Protein AF-A0A2D4M273-F1 (afdb_monomer)

Secondary structure (DSSP, 8-state):
-EEEE-TTS-EEEE-PPPPP----PPPPP--------TTTTS--EEEE----PPEEEEEETTTTEEEEEE-----SS-SEEEE-SSEEEEEEEE-SS-EEEEEEEPTT--PPP---BTPPEEEE--SS-EEEEETTEEEEE-TT-EEEE-SB-

Solvent-accessible surface area (backbone atoms only — not comparable to full-atom values): 10172 Å² total; per-residue (Å²): 108,45,76,45,71,47,99,85,71,47,84,42,84,52,65,82,66,78,80,77,89,71,78,89,76,78,91,77,83,87,75,85,74,81,82,71,75,85,72,79,78,62,83,65,59,68,48,78,51,94,77,80,66,68,55,42,83,42,78,38,81,89,80,72,41,77,42,79,40,82,42,89,68,87,59,95,60,59,40,32,38,40,44,55,92,47,38,36,42,34,30,54,45,82,53,100,89,51,71,45,65,50,79,44,71,37,90,98,47,76,83,76,93,78,72,51,46,86,41,70,48,76,49,70,38,85,74,62,76,44,82,46,76,56,95,93,40,78,44,84,45,40,59,79,40,72,53,71,44,64,57,36,127

Structure (mmCIF, N/CA/C/O backbone):
data_AF-A0A2D4M273-F1
#
_entry.id   AF-A0A2D4M273-F1
#
loop_
_atom_site.group_PDB
_atom_site.i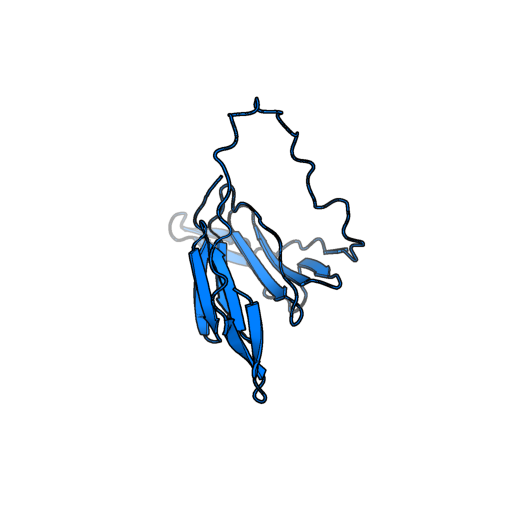d
_atom_site.type_symbol
_atom_site.label_atom_id
_atom_site.label_alt_id
_atom_site.label_comp_id
_atom_site.label_asym_id
_atom_site.label_entity_id
_atom_site.label_seq_id
_atom_site.pdbx_PDB_ins_code
_atom_site.Cartn_x
_atom_site.Cartn_y
_atom_site.Cartn_z
_atom_site.occupancy
_atom_site.B_iso_or_equiv
_atom_site.auth_seq_id
_atom_site.auth_comp_id
_atom_site.auth_asym_id
_atom_site.auth_atom_id
_atom_site.pdbx_PDB_model_num
ATOM 1 N N . VAL A 1 1 ? -26.714 6.001 10.642 1.00 56.62 1 VAL A N 1
ATOM 2 C CA . VAL A 1 1 ? -26.058 5.034 11.548 1.00 56.62 1 VAL A CA 1
ATOM 3 C C . VAL A 1 1 ? -24.972 5.794 12.282 1.00 56.62 1 VAL A C 1
ATOM 5 O O . VAL A 1 1 ? -24.242 6.510 11.606 1.00 56.62 1 VAL A O 1
ATOM 8 N N . TYR A 1 2 ? -24.906 5.714 13.612 1.00 63.12 2 TYR A N 1
ATOM 9 C CA . TYR A 1 2 ? -23.810 6.306 14.386 1.00 63.12 2 TYR A CA 1
ATOM 10 C C . TYR A 1 2 ? -22.818 5.212 14.788 1.00 63.12 2 TYR A C 1
ATOM 12 O O . TYR A 1 2 ? -23.207 4.069 15.028 1.00 63.12 2 TYR A O 1
ATOM 20 N N . TYR A 1 3 ? -21.533 5.551 14.829 1.00 73.00 3 TYR A N 1
ATOM 21 C CA . TYR A 1 3 ? -20.467 4.662 15.288 1.00 73.00 3 TYR A CA 1
ATOM 22 C C . TYR A 1 3 ? -19.860 5.216 16.578 1.00 73.00 3 TYR A C 1
ATOM 24 O O . TYR A 1 3 ? -19.700 6.429 16.724 1.00 73.00 3 TYR A O 1
ATOM 32 N N . LYS A 1 4 ? -19.525 4.332 17.522 1.00 77.62 4 LYS A N 1
ATOM 33 C CA . LYS A 1 4 ? -18.818 4.679 18.763 1.00 77.62 4 LYS A CA 1
ATOM 34 C C . LYS A 1 4 ? -17.753 3.641 19.100 1.00 77.62 4 LYS A C 1
ATOM 36 O O . LYS A 1 4 ? -17.838 2.499 18.660 1.00 77.62 4 LYS A O 1
ATOM 41 N N . MET A 1 5 ? -16.771 4.038 19.903 1.00 70.50 5 MET A N 1
ATOM 42 C CA . MET A 1 5 ? -15.776 3.122 20.465 1.00 70.50 5 MET A CA 1
ATOM 43 C C . MET A 1 5 ? -16.349 2.413 21.691 1.00 70.50 5 MET A C 1
ATOM 45 O O . MET A 1 5 ? -16.999 3.046 22.527 1.00 70.50 5 MET A O 1
ATOM 49 N N . ASN A 1 6 ? -16.088 1.115 21.823 1.00 75.69 6 ASN A N 1
ATOM 50 C CA . ASN A 1 6 ? -16.242 0.433 23.105 1.00 75.69 6 ASN A CA 1
ATOM 51 C C . ASN A 1 6 ? -15.004 0.651 23.992 1.00 75.69 6 ASN A C 1
ATOM 53 O O . ASN A 1 6 ? -13.978 1.177 23.560 1.00 75.69 6 ASN A O 1
ATOM 57 N N . ASN A 1 7 ? -15.087 0.209 25.246 1.00 73.62 7 ASN A N 1
ATOM 58 C CA . ASN A 1 7 ? -14.008 0.379 26.222 1.00 73.62 7 ASN A CA 1
ATOM 59 C C . ASN A 1 7 ? -12.705 -0.355 25.848 1.00 73.62 7 ASN A C 1
ATOM 61 O O . ASN A 1 7 ? -11.669 -0.063 26.437 1.00 73.62 7 ASN A O 1
ATOM 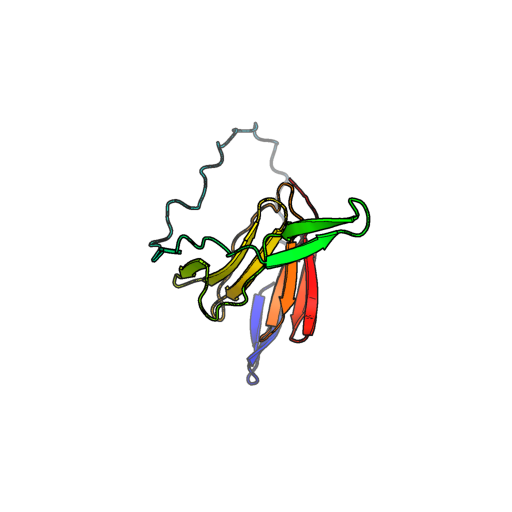65 N N . SER A 1 8 ? -12.740 -1.288 24.891 1.00 75.31 8 SER A N 1
ATOM 66 C CA . SER A 1 8 ? -11.551 -1.968 24.359 1.00 75.31 8 SER A CA 1
ATOM 67 C C . SER A 1 8 ?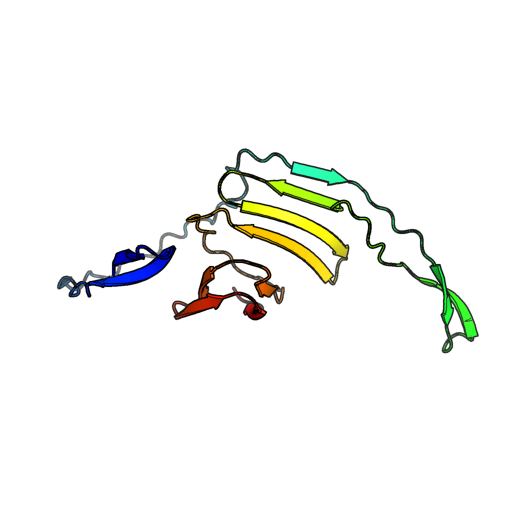 -10.965 -1.291 23.115 1.00 75.31 8 SER A C 1
ATOM 69 O O . SER A 1 8 ? -9.983 -1.784 22.574 1.00 75.31 8 SER A O 1
ATOM 71 N N . GLY A 1 9 ? -11.547 -0.180 22.654 1.00 69.75 9 GLY A N 1
ATOM 72 C CA . GLY A 1 9 ? -11.084 0.550 21.474 1.00 69.75 9 GLY A CA 1
ATOM 73 C C . GLY A 1 9 ? -11.527 -0.042 20.133 1.00 69.75 9 GLY A C 1
ATOM 74 O O . GLY A 1 9 ? -10.966 0.319 19.107 1.00 69.75 9 GLY A O 1
ATOM 75 N N . GLY A 1 10 ? -12.521 -0.930 20.134 1.00 63.56 10 GLY A N 1
ATOM 76 C CA . GLY A 1 10 ? -13.154 -1.445 18.922 1.00 63.56 10 GLY A CA 1
ATOM 77 C C . GLY A 1 10 ? -14.323 -0.564 18.481 1.00 63.56 10 GLY A C 1
ATOM 78 O O . GLY A 1 10 ? -15.087 -0.059 19.313 1.00 63.56 10 GLY A O 1
ATOM 79 N N . LEU A 1 11 ? -14.479 -0.401 17.167 1.00 73.25 11 LEU A N 1
ATOM 80 C CA . LEU A 1 11 ? -15.593 0.321 16.550 1.00 73.25 11 LEU A CA 1
ATOM 81 C C . LEU A 1 11 ? -16.888 -0.502 16.619 1.00 73.25 11 LEU A C 1
ATOM 83 O O . LEU A 1 11 ? -16.942 -1.641 16.163 1.00 73.25 11 LEU A O 1
ATOM 87 N N . VAL A 1 12 ? -17.956 0.089 17.157 1.00 78.75 12 VAL A N 1
ATOM 88 C CA . VAL A 1 12 ? -19.282 -0.536 17.259 1.00 78.75 12 VAL A CA 1
ATOM 89 C C . VAL A 1 12 ? -20.363 0.372 16.685 1.00 78.75 12 VAL A C 1
ATOM 91 O O . VAL A 1 12 ? -20.314 1.597 16.820 1.00 78.75 12 VAL A O 1
ATOM 94 N N . ILE A 1 13 ? -21.366 -0.245 16.062 1.00 71.25 13 ILE A N 1
ATOM 95 C CA . ILE A 1 13 ? -22.548 0.441 15.540 1.00 71.25 13 ILE A CA 1
ATOM 96 C C . ILE A 1 13 ? -23.507 0.728 16.699 1.00 71.25 13 ILE A C 1
ATOM 98 O O . ILE A 1 13 ? -23.951 -0.197 17.376 1.00 71.25 13 ILE A O 1
ATOM 102 N N . ASP A 1 14 ? -23.848 2.000 16.905 1.00 55.84 14 ASP A N 1
ATOM 103 C CA . ASP A 1 14 ? -24.813 2.443 17.910 1.00 55.84 14 ASP A CA 1
ATOM 104 C C . ASP A 1 14 ? -26.021 3.083 17.219 1.00 55.84 14 ASP A C 1
ATOM 106 O O . ASP A 1 14 ? -25.978 4.213 16.734 1.00 55.84 14 ASP A O 1
ATOM 110 N N . GLY A 1 15 ? -27.110 2.322 17.148 1.00 56.06 15 GLY A N 1
ATOM 111 C CA . GLY A 1 15 ? -28.399 2.793 16.651 1.00 56.06 15 GLY A CA 1
ATOM 112 C C . GLY A 1 15 ? -28.599 2.723 15.130 1.00 56.06 15 GLY A C 1
ATOM 113 O O . GLY A 1 15 ? -27.755 3.101 14.310 1.00 56.06 15 GLY A O 1
ATOM 114 N N . ILE A 1 16 ? -29.798 2.278 14.753 1.00 51.41 16 ILE A N 1
ATOM 115 C CA . ILE A 1 16 ? -30.344 2.369 13.397 1.00 51.41 16 ILE A CA 1
ATOM 116 C C . ILE A 1 16 ? -31.150 3.669 13.338 1.00 51.41 16 ILE A C 1
ATOM 118 O O . ILE A 1 16 ? -32.088 3.852 14.109 1.00 51.41 16 ILE A O 1
ATOM 122 N N . ILE A 1 17 ? -30.778 4.586 12.443 1.00 56.06 17 ILE A N 1
ATOM 123 C CA . ILE A 1 17 ? -31.564 5.803 12.200 1.00 56.06 17 ILE A CA 1
ATOM 124 C C . ILE A 1 17 ? -32.660 5.427 11.204 1.00 56.06 17 ILE A C 1
ATOM 126 O O . ILE A 1 17 ? -32.344 5.034 10.080 1.00 56.06 17 ILE A O 1
ATOM 130 N N . SER A 1 18 ? -33.927 5.536 11.606 1.00 49.97 18 SER A N 1
ATOM 131 C CA . SER A 1 18 ? -35.056 5.419 10.680 1.00 49.97 18 SER A CA 1
ATOM 132 C C . SER A 1 18 ? -34.937 6.495 9.597 1.00 49.97 18 SER A C 1
ATOM 134 O O . SER A 1 18 ? -34.694 7.655 9.937 1.00 49.97 18 SER A O 1
ATOM 136 N N . PRO A 1 19 ? -35.083 6.159 8.306 1.00 51.59 19 PRO A N 1
ATOM 137 C CA . PRO A 1 19 ? -34.996 7.159 7.252 1.00 51.59 19 PRO A CA 1
ATOM 138 C C . PRO A 1 19 ? -36.100 8.208 7.441 1.00 51.59 19 PRO A C 1
ATOM 140 O O . PRO A 1 19 ? -37.273 7.862 7.580 1.00 51.59 19 PRO A O 1
ATOM 143 N N . GLU A 1 20 ? -35.734 9.491 7.438 1.00 56.91 20 GLU A N 1
ATOM 144 C CA . GLU A 1 20 ? -36.718 10.573 7.362 1.00 56.91 20 GLU A CA 1
ATOM 145 C C . GLU A 1 20 ? -37.509 10.444 6.053 1.00 56.91 20 GLU A C 1
ATOM 147 O O . GLU A 1 20 ? -36.921 10.339 4.970 1.00 56.91 20 GLU A O 1
ATOM 152 N N . GLN A 1 21 ? -38.843 10.471 6.139 1.00 46.59 21 GLN A N 1
ATOM 153 C CA . GLN A 1 21 ? -39.714 10.558 4.968 1.00 46.59 21 GLN A CA 1
ATOM 154 C C . GLN A 1 21 ? -39.418 11.862 4.219 1.00 46.59 21 GLN A C 1
ATOM 156 O O . GLN A 1 21 ? -39.852 12.943 4.611 1.00 46.59 21 GLN A O 1
ATOM 161 N N . ARG A 1 22 ? -38.661 11.766 3.123 1.00 47.47 22 ARG A N 1
ATOM 162 C CA . ARG A 1 22 ? -38.453 12.879 2.196 1.00 47.47 22 ARG A CA 1
ATOM 163 C C . ARG A 1 22 ? -39.533 12.858 1.125 1.00 47.47 22 ARG A C 1
ATOM 165 O O . ARG A 1 22 ? -39.678 11.872 0.407 1.00 47.47 22 ARG A O 1
ATOM 172 N N . GLU A 1 23 ? -40.243 13.974 0.985 1.00 48.62 23 GLU A N 1
ATOM 173 C CA . GLU A 1 23 ? -41.115 14.210 -0.164 1.00 48.62 23 GLU A CA 1
ATOM 174 C C . GLU A 1 23 ? -40.324 14.163 -1.489 1.00 48.62 23 GLU A C 1
ATOM 176 O O . GLU A 1 23 ? -39.158 14.584 -1.533 1.00 48.62 23 GLU A O 1
ATOM 181 N N . PRO A 1 24 ? -40.935 13.685 -2.591 1.00 41.31 24 PRO A N 1
ATOM 182 C CA . PRO A 1 24 ? -40.266 13.561 -3.881 1.00 41.31 24 PRO A CA 1
ATOM 183 C C . PRO A 1 24 ? -39.905 14.942 -4.445 1.00 41.31 24 PRO A C 1
ATOM 185 O O . PRO A 1 24 ? -40.758 15.714 -4.886 1.00 41.31 24 PRO A O 1
ATOM 188 N N . ARG A 1 25 ? -38.608 15.269 -4.456 1.00 48.09 25 ARG A N 1
ATOM 189 C CA . ARG A 1 25 ? -38.103 16.519 -5.039 1.00 48.09 25 ARG A CA 1
ATOM 190 C C . ARG A 1 25 ? -37.967 16.386 -6.557 1.00 48.09 25 ARG A C 1
ATOM 192 O O . ARG A 1 25 ? -37.270 15.507 -7.055 1.00 48.09 25 ARG A O 1
ATOM 199 N N . LYS A 1 26 ? -38.626 17.300 -7.279 1.00 45.44 26 LYS A N 1
ATOM 200 C CA . LYS A 1 26 ? -38.576 17.450 -8.745 1.00 45.44 26 LYS A CA 1
ATOM 201 C C . LYS A 1 26 ? -37.130 17.605 -9.260 1.00 45.44 26 LYS A C 1
ATOM 203 O O . LYS A 1 26 ? -36.312 18.223 -8.573 1.00 45.44 26 LYS A O 1
ATOM 208 N N . PRO A 1 27 ? -36.819 17.111 -10.474 1.00 39.25 27 PRO A N 1
ATOM 209 C CA . PRO A 1 27 ? -35.463 17.119 -11.016 1.00 39.25 27 PRO A CA 1
ATOM 210 C C . PRO A 1 27 ? -34.983 18.552 -11.279 1.00 39.25 27 PRO A C 1
ATOM 212 O O . PRO A 1 27 ? -35.630 19.308 -12.003 1.00 39.25 27 PRO A O 1
ATOM 215 N N . LYS A 1 28 ? -33.837 18.932 -10.700 1.00 47.75 28 LYS A N 1
ATOM 216 C CA . LYS A 1 28 ? -33.130 20.174 -11.042 1.00 47.75 28 LYS A CA 1
ATOM 217 C C . LYS A 1 28 ? -31.988 19.885 -12.017 1.00 47.75 28 LYS A C 1
ATOM 219 O O . LYS A 1 28 ? -31.288 18.885 -11.900 1.00 47.75 28 LYS A O 1
ATOM 224 N N . VAL A 1 29 ? -31.861 20.786 -12.987 1.00 42.19 29 VAL A N 1
ATOM 225 C CA . VAL A 1 29 ? -30.921 20.787 -14.116 1.00 42.19 29 VAL A CA 1
ATOM 226 C C . VAL A 1 29 ? -29.466 20.652 -13.648 1.00 42.19 29 VAL A C 1
ATOM 228 O O . VAL A 1 29 ? -29.060 21.287 -12.675 1.00 42.19 29 VAL A O 1
ATOM 231 N N . LYS A 1 30 ? -28.686 19.833 -14.370 1.00 44.09 30 LYS A N 1
ATOM 232 C CA . LYS A 1 30 ? -27.250 19.604 -14.151 1.00 44.09 30 LYS A CA 1
ATOM 233 C C . LYS A 1 30 ? -26.467 20.913 -14.292 1.00 44.09 30 LYS A C 1
ATOM 235 O O . LYS A 1 30 ? -26.312 21.419 -15.400 1.00 44.09 30 LYS A O 1
ATOM 240 N N . VAL A 1 31 ? -25.922 21.412 -13.187 1.00 37.41 31 VAL A N 1
ATOM 241 C CA . VAL A 1 31 ? -24.808 22.365 -13.217 1.00 37.41 31 VAL A CA 1
ATOM 242 C C . VAL A 1 31 ? -23.529 21.539 -13.216 1.00 37.41 31 VAL A C 1
ATOM 244 O O . VAL A 1 31 ? -23.266 20.786 -12.282 1.00 37.41 31 VAL A O 1
ATOM 247 N N . VAL A 1 32 ? -22.768 21.633 -14.305 1.00 42.97 32 VAL A N 1
ATOM 248 C CA . VAL A 1 32 ? -21.424 21.063 -14.405 1.00 42.97 32 VAL A CA 1
ATOM 249 C C . VAL A 1 32 ? -20.516 21.889 -13.501 1.00 42.97 32 VAL A C 1
ATOM 251 O O . VAL A 1 32 ? -20.052 22.963 -13.882 1.00 42.97 32 VAL A O 1
ATOM 254 N N . THR A 1 33 ? -20.283 21.403 -12.288 1.00 36.28 33 THR A N 1
ATOM 255 C CA . THR A 1 33 ? -19.223 21.927 -11.430 1.00 36.28 33 THR A CA 1
ATOM 256 C C . THR A 1 33 ? -17.909 21.352 -11.941 1.00 36.28 33 THR A C 1
ATOM 258 O O . THR A 1 33 ? -17.693 20.143 -11.897 1.00 36.28 33 THR A O 1
ATOM 261 N N . LYS A 1 34 ? -17.048 22.216 -12.485 1.00 37.56 34 LYS A N 1
ATOM 262 C CA . LYS A 1 34 ? -15.666 21.866 -12.824 1.00 37.56 34 LYS A CA 1
ATOM 263 C C . LYS A 1 34 ? -14.992 21.334 -11.555 1.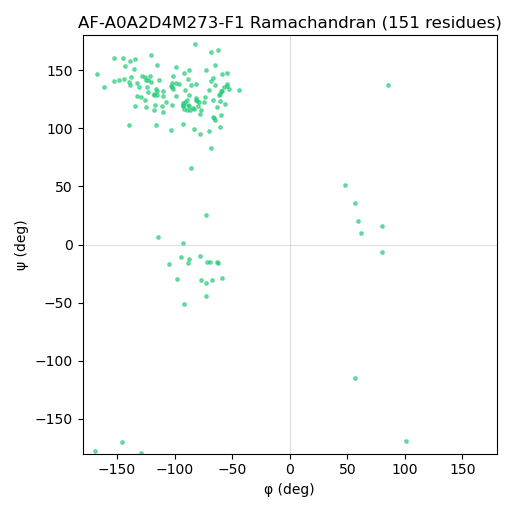00 37.56 34 LYS A C 1
ATOM 265 O O . LYS A 1 34 ? -14.946 22.044 -10.554 1.00 37.56 34 LYS A O 1
ATOM 270 N N . SER A 1 35 ? -14.511 20.095 -11.593 1.00 38.09 35 SER A N 1
ATOM 271 C CA . SER A 1 35 ? -13.720 19.495 -10.522 1.00 38.09 35 SER A CA 1
ATOM 272 C C . SER A 1 35 ? -12.405 20.259 -10.391 1.00 38.09 35 SER A C 1
ATOM 274 O O . SER A 1 35 ? -11.541 20.173 -11.265 1.00 38.09 35 SER A O 1
ATOM 276 N N . VAL A 1 36 ? -12.283 21.040 -9.322 1.00 38.75 36 VAL A N 1
ATOM 277 C CA . VAL A 1 36 ? -11.013 21.615 -8.875 1.00 38.75 36 VAL A CA 1
ATOM 278 C C . VAL A 1 36 ? -10.162 20.459 -8.331 1.00 38.75 36 VAL A C 1
ATOM 280 O O . VAL A 1 36 ? -10.700 19.639 -7.584 1.00 38.75 36 VAL A O 1
ATOM 283 N N . PRO A 1 37 ? -8.874 20.330 -8.692 1.00 40.25 37 PRO A N 1
ATOM 284 C CA . PRO A 1 37 ? -8.006 19.326 -8.093 1.00 40.25 37 PRO A CA 1
ATOM 285 C C . PRO A 1 37 ? -7.796 19.678 -6.616 1.00 40.25 37 PRO A C 1
ATOM 287 O O . PRO A 1 37 ? -7.117 20.644 -6.283 1.00 40.25 37 PRO A O 1
ATOM 290 N N . GLU A 1 38 ? -8.368 18.887 -5.714 1.00 43.56 38 GLU A N 1
ATOM 291 C CA . GLU A 1 38 ? -8.329 19.091 -4.256 1.00 43.56 38 GLU A CA 1
ATOM 292 C C . GLU A 1 38 ? -6.949 18.796 -3.621 1.00 43.56 38 GLU A C 1
ATOM 294 O O . GLU A 1 38 ? -6.836 18.468 -2.444 1.00 43.56 38 GLU A O 1
ATOM 299 N N . ILE A 1 39 ? -5.872 18.911 -4.404 1.00 48.25 39 ILE A N 1
ATOM 300 C CA . ILE A 1 39 ? -4.484 18.799 -3.931 1.00 48.25 39 ILE A CA 1
ATOM 301 C C . ILE A 1 39 ? -3.953 20.174 -3.478 1.00 48.25 39 ILE A C 1
ATOM 303 O O . ILE A 1 39 ? -2.975 20.241 -2.740 1.00 48.25 39 ILE A O 1
ATOM 307 N N . GLU A 1 40 ? -4.613 21.279 -3.842 1.00 39.03 40 GLU A N 1
ATOM 308 C CA . GLU A 1 40 ? -4.098 22.639 -3.600 1.00 39.03 40 GLU A CA 1
ATOM 309 C C . GLU A 1 40 ? -4.254 23.163 -2.158 1.00 39.03 40 GLU A C 1
ATOM 311 O O . GLU A 1 40 ? -3.643 24.173 -1.827 1.00 39.03 40 GLU A O 1
ATOM 316 N N . ASN A 1 41 ? -5.000 22.489 -1.270 1.00 40.53 41 ASN A N 1
ATOM 317 C CA . ASN A 1 41 ? -5.304 23.025 0.073 1.00 40.53 41 ASN A CA 1
ATOM 318 C C . ASN A 1 41 ? -4.700 22.256 1.254 1.00 40.53 41 ASN A C 1
ATOM 320 O O . ASN A 1 41 ? -4.988 22.576 2.407 1.00 40.53 41 ASN A O 1
ATOM 324 N N . LEU A 1 42 ? -3.849 21.261 1.013 1.00 48.19 42 LEU A N 1
ATOM 325 C CA . LEU A 1 42 ? -3.079 20.674 2.104 1.00 48.19 42 LEU A CA 1
ATOM 326 C C . LEU A 1 42 ? -1.873 21.592 2.368 1.00 48.19 42 LEU A C 1
ATOM 328 O O . LEU A 1 42 ? -1.119 21.915 1.457 1.00 48.19 42 LEU A O 1
ATOM 332 N N . HIS A 1 43 ? -1.678 22.047 3.605 1.00 46.34 43 HIS A N 1
ATOM 333 C CA . HIS A 1 43 ? -0.427 22.690 4.022 1.00 46.34 43 HIS A CA 1
ATOM 334 C C . HIS A 1 43 ? 0.660 21.597 4.030 1.00 46.34 43 HIS A C 1
ATOM 336 O O . HIS A 1 43 ? 0.871 20.911 5.030 1.00 46.34 43 HIS A O 1
ATOM 342 N N . VAL A 1 44 ? 1.243 21.315 2.859 1.00 56.03 44 VAL A N 1
ATOM 343 C CA . VAL A 1 44 ? 2.033 20.101 2.625 1.00 56.03 44 VAL A CA 1
ATOM 344 C C . VAL A 1 44 ? 3.511 20.323 2.912 1.00 56.03 44 VAL A C 1
ATOM 346 O O . VAL A 1 44 ? 4.197 21.011 2.162 1.00 56.03 44 VAL A O 1
ATOM 349 N N . ASN A 1 45 ? 4.048 19.613 3.904 1.00 64.38 45 ASN A N 1
ATOM 350 C CA . ASN A 1 45 ? 5.481 19.334 3.938 1.00 64.38 45 ASN A CA 1
ATOM 351 C C . ASN A 1 45 ? 5.761 18.192 2.949 1.00 64.38 45 ASN A C 1
ATOM 353 O O . ASN A 1 45 ? 5.558 17.018 3.268 1.00 64.38 45 ASN A O 1
ATOM 357 N N . SER A 1 46 ? 6.153 18.546 1.725 1.00 66.06 46 SER A N 1
ATOM 358 C CA . SER A 1 46 ? 6.553 17.598 0.681 1.00 66.06 46 SER A CA 1
ATOM 359 C C . SER A 1 46 ? 8.072 17.576 0.559 1.00 66.06 46 SER A C 1
ATOM 361 O O . SER A 1 46 ? 8.724 18.619 0.563 1.00 66.06 46 SER A O 1
ATOM 363 N N . THR A 1 47 ? 8.656 16.388 0.441 1.00 71.88 47 THR A N 1
ATOM 364 C CA . THR A 1 47 ? 10.076 16.224 0.120 1.00 71.88 47 THR A CA 1
ATOM 365 C C . THR A 1 47 ? 10.207 15.257 -1.043 1.00 71.88 47 THR A C 1
ATOM 367 O O . THR A 1 47 ? 9.680 14.145 -1.001 1.00 71.88 47 THR A O 1
ATOM 370 N N . PHE A 1 48 ? 10.917 15.696 -2.079 1.00 69.44 48 PHE A N 1
ATOM 371 C CA . PHE A 1 48 ? 11.258 14.894 -3.244 1.00 69.44 48 PHE A CA 1
ATOM 372 C C . PHE A 1 48 ? 12.773 14.718 -3.279 1.00 69.44 48 PHE A C 1
ATOM 374 O O . PHE A 1 48 ? 13.513 15.697 -3.178 1.00 69.44 48 PHE A O 1
ATOM 381 N N . LYS A 1 49 ? 13.235 13.476 -3.396 1.00 64.56 49 LYS A N 1
ATOM 382 C CA . LYS A 1 49 ? 14.635 13.169 -3.676 1.00 64.56 49 LYS A CA 1
ATOM 383 C C 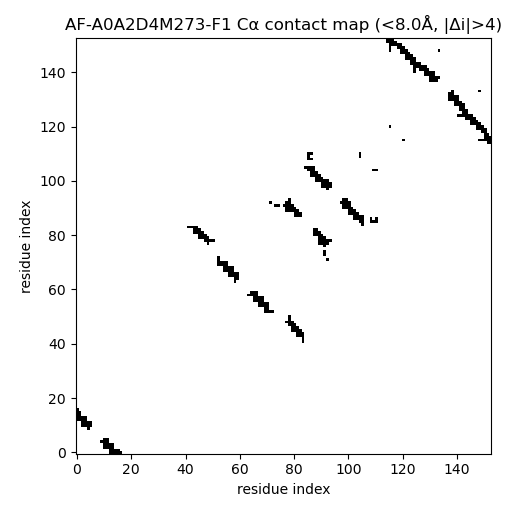. LYS A 1 49 ? 14.706 12.599 -5.081 1.00 64.56 49 LYS A C 1
ATOM 385 O O . LYS A 1 49 ? 14.111 11.560 -5.348 1.00 64.56 49 LYS A O 1
ATOM 390 N N . GLU A 1 50 ? 15.441 13.261 -5.966 1.00 59.06 50 GLU A N 1
ATOM 391 C CA . GLU A 1 50 ? 15.815 12.651 -7.238 1.00 59.06 50 GLU A CA 1
ATOM 392 C C . GLU A 1 50 ? 16.700 11.438 -6.943 1.00 59.06 50 GLU A C 1
ATOM 394 O O . GLU A 1 50 ? 17.756 11.558 -6.320 1.00 59.06 50 GLU A O 1
ATOM 399 N N . HIS A 1 51 ? 16.232 10.255 -7.335 1.00 61.69 51 HIS A N 1
ATOM 400 C CA . HIS A 1 51 ? 16.990 9.020 -7.217 1.00 61.69 51 HIS A CA 1
ATOM 401 C C . HIS A 1 51 ? 17.230 8.474 -8.618 1.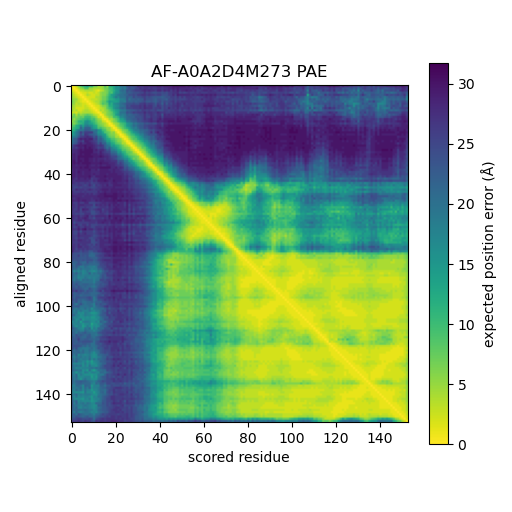00 61.69 51 HIS A C 1
ATOM 403 O O . HIS A 1 51 ? 16.280 8.192 -9.347 1.00 61.69 51 HIS A O 1
ATOM 409 N N . PHE A 1 52 ? 18.502 8.338 -8.980 1.00 62.03 52 PHE A N 1
ATOM 410 C CA . PHE A 1 52 ? 18.933 7.727 -10.230 1.00 62.03 52 PHE A CA 1
ATOM 411 C C . PHE A 1 52 ? 19.421 6.314 -9.902 1.00 62.03 52 PHE A C 1
ATOM 413 O O . PHE A 1 52 ? 20.538 6.174 -9.393 1.00 62.03 52 PHE A O 1
ATOM 420 N N . PRO A 1 53 ? 18.599 5.270 -10.104 1.00 64.44 53 PRO A N 1
ATOM 421 C CA . PRO A 1 53 ? 19.027 3.905 -9.838 1.00 64.44 53 PRO A CA 1
ATOM 422 C C . PRO A 1 53 ? 20.260 3.575 -10.681 1.00 64.44 53 PRO A C 1
ATOM 424 O O . PRO A 1 53 ? 20.300 3.833 -11.885 1.00 64.44 53 PRO A O 1
ATOM 427 N N . GLN A 1 54 ? 21.286 3.010 -10.044 1.00 70.06 54 GLN A N 1
ATOM 428 C CA . GLN A 1 54 ? 22.434 2.487 -10.777 1.00 70.06 54 GLN A CA 1
ATOM 429 C C . GLN A 1 54 ? 22.024 1.171 -11.449 1.00 70.06 54 GLN A C 1
ATOM 431 O O . GLN A 1 54 ? 21.572 0.253 -10.756 1.00 70.06 54 GLN A O 1
ATOM 436 N N . PRO A 1 55 ? 22.146 1.055 -12.781 1.00 79.25 55 PRO A N 1
ATOM 437 C CA . PRO A 1 55 ? 21.819 -0.185 -13.461 1.00 79.25 55 PRO A CA 1
ATOM 438 C C . PRO A 1 55 ? 22.829 -1.276 -13.092 1.00 79.25 55 PRO A C 1
ATOM 440 O O . PRO A 1 55 ? 24.032 -1.020 -13.005 1.00 79.25 55 PRO A O 1
ATOM 443 N N . ALA A 1 56 ? 22.352 -2.504 -12.907 1.00 82.06 56 ALA A N 1
ATOM 444 C CA . ALA A 1 56 ? 23.218 -3.667 -12.777 1.00 82.06 56 ALA A CA 1
ATOM 445 C C . ALA A 1 56 ? 23.536 -4.257 -14.150 1.00 82.06 56 ALA A C 1
ATOM 447 O O . ALA A 1 56 ? 22.725 -4.216 -15.076 1.00 82.06 56 ALA A O 1
ATOM 448 N N . ILE A 1 57 ? 24.718 -4.858 -14.258 1.00 89.00 57 ILE A N 1
ATOM 449 C CA . ILE A 1 57 ? 25.089 -5.662 -15.418 1.00 89.00 57 ILE A CA 1
ATOM 450 C C . ILE A 1 57 ? 24.434 -7.034 -15.259 1.00 89.00 57 ILE A C 1
ATOM 452 O O . ILE A 1 57 ? 24.717 -7.755 -14.300 1.00 89.00 57 ILE A O 1
ATOM 456 N N . VAL A 1 58 ? 23.569 -7.400 -16.200 1.00 89.50 58 VAL A N 1
ATOM 457 C CA . VAL A 1 58 ? 22.860 -8.682 -16.214 1.00 89.50 58 VAL A CA 1
ATOM 458 C C . VAL A 1 58 ? 23.122 -9.371 -17.545 1.00 89.50 58 VAL A C 1
ATOM 460 O O . VAL A 1 58 ? 23.196 -8.722 -18.585 1.00 89.50 58 VAL A O 1
ATOM 463 N N . PHE A 1 59 ? 23.295 -10.690 -17.531 1.00 93.25 59 PHE A N 1
ATOM 464 C CA . PHE A 1 59 ? 23.441 -11.454 -18.765 1.00 93.25 59 PHE A CA 1
ATOM 465 C C . PHE A 1 59 ? 22.063 -11.759 -19.353 1.00 93.25 59 PHE A C 1
ATOM 467 O O . PHE A 1 59 ? 21.272 -12.475 -18.735 1.00 93.25 59 PHE A O 1
ATOM 474 N N . ASP A 1 60 ? 21.781 -11.236 -20.543 1.00 90.38 60 ASP A N 1
ATOM 475 C CA . ASP A 1 60 ? 20.565 -11.558 -21.275 1.00 90.38 60 ASP A CA 1
ATOM 476 C C . ASP A 1 60 ? 20.778 -12.805 -22.138 1.00 90.38 60 ASP A C 1
ATOM 478 O O . ASP A 1 60 ? 21.607 -12.845 -23.049 1.00 90.38 60 ASP A O 1
ATOM 482 N N . LYS A 1 61 ? 19.984 -13.839 -21.859 1.00 91.00 61 LYS A N 1
ATOM 483 C CA . LYS A 1 61 ? 20.036 -15.112 -22.581 1.00 91.00 61 LYS A CA 1
ATOM 484 C C . LYS A 1 61 ? 19.564 -14.976 -24.031 1.00 91.00 61 LYS A C 1
ATOM 486 O O . LYS A 1 61 ? 20.024 -15.741 -24.872 1.00 91.00 61 LYS A O 1
ATOM 491 N N . ALA A 1 62 ? 18.642 -14.056 -24.323 1.00 92.06 62 ALA A N 1
ATOM 492 C CA . ALA A 1 62 ? 18.079 -13.913 -25.663 1.00 92.06 62 ALA A CA 1
ATOM 493 C C . ALA A 1 62 ? 19.086 -13.288 -26.640 1.00 92.06 62 ALA A C 1
ATOM 495 O O . ALA A 1 62 ? 19.253 -13.787 -27.751 1.00 92.06 62 ALA A O 1
ATOM 496 N N . SER A 1 63 ? 19.786 -12.236 -26.213 1.00 90.81 63 SER A N 1
ATOM 497 C CA . SER A 1 63 ? 20.843 -11.579 -26.992 1.00 90.81 63 SER A CA 1
ATOM 498 C C . SER A 1 63 ? 22.233 -12.198 -26.812 1.00 90.81 63 SER A C 1
ATOM 500 O O . SER A 1 63 ? 23.129 -11.903 -27.601 1.00 90.81 63 SER A O 1
ATOM 502 N N . ASN A 1 64 ? 22.421 -13.070 -25.812 1.00 92.56 64 ASN A N 1
ATOM 503 C CA . ASN A 1 64 ? 23.711 -13.659 -25.436 1.00 92.56 64 ASN A CA 1
ATOM 504 C C . ASN A 1 64 ? 24.776 -12.587 -25.112 1.00 92.56 64 ASN A C 1
ATOM 506 O O . ASN A 1 64 ? 25.955 -12.737 -25.440 1.00 92.56 64 ASN A O 1
ATOM 510 N N . GLN A 1 65 ? 24.345 -11.480 -24.498 1.00 93.94 65 GLN A N 1
ATOM 511 C CA . GLN A 1 65 ? 25.165 -10.312 -24.175 1.00 93.94 65 GLN A CA 1
ATOM 512 C C . GLN A 1 65 ? 24.923 -9.834 -22.740 1.00 93.94 65 GLN A C 1
ATOM 514 O O . GLN A 1 65 ? 23.902 -10.124 -22.118 1.00 93.94 65 GLN A O 1
ATOM 519 N N . GLN A 1 66 ? 25.883 -9.077 -22.207 1.00 92.62 66 GLN A N 1
ATOM 520 C CA . GLN A 1 66 ? 25.693 -8.330 -20.968 1.00 92.62 66 GLN A CA 1
ATOM 521 C C . GLN A 1 66 ? 24.932 -7.037 -21.271 1.00 92.62 66 GLN A C 1
ATOM 523 O O . GLN A 1 66 ? 25.383 -6.232 -22.084 1.00 92.62 66 GLN A O 1
ATOM 528 N N . ILE A 1 67 ? 23.795 -6.841 -20.609 1.00 91.25 67 ILE A N 1
ATOM 529 C CA . ILE A 1 67 ? 22.966 -5.640 -20.713 1.00 91.25 67 ILE A CA 1
ATOM 530 C C . ILE A 1 67 ? 22.933 -4.894 -19.379 1.00 91.25 67 ILE A C 1
ATOM 532 O O . ILE A 1 67 ? 23.111 -5.482 -18.311 1.00 91.25 67 ILE A O 1
ATOM 536 N N . LEU A 1 68 ? 22.696 -3.585 -19.446 1.00 87.31 68 LEU A N 1
ATOM 537 C CA . LEU A 1 68 ? 22.437 -2.759 -18.272 1.00 87.31 68 LEU A CA 1
ATOM 538 C C . LEU A 1 68 ? 20.944 -2.807 -17.954 1.00 87.31 68 LEU A C 1
ATOM 540 O O . LEU A 1 68 ? 20.128 -2.341 -18.745 1.00 87.31 68 LEU A O 1
ATOM 544 N N . GLN A 1 69 ? 20.598 -3.360 -16.796 1.00 84.31 69 GLN A N 1
ATOM 545 C CA . GLN A 1 69 ? 19.228 -3.430 -16.306 1.00 84.31 69 GLN A CA 1
ATOM 546 C C . GLN A 1 69 ? 19.066 -2.498 -15.111 1.00 84.31 69 GLN A C 1
ATOM 548 O O . GLN A 1 69 ? 19.813 -2.586 -14.138 1.00 84.31 69 GLN A O 1
ATOM 553 N N . GLU A 1 70 ? 18.063 -1.627 -15.159 1.00 75.94 70 GLU A N 1
ATOM 554 C CA . GLU A 1 70 ? 17.700 -0.790 -14.019 1.00 75.94 70 GLU A CA 1
ATOM 555 C C . GLU A 1 70 ? 17.302 -1.672 -12.825 1.00 75.94 70 GLU A C 1
ATOM 557 O O . GLU A 1 70 ? 16.422 -2.533 -12.935 1.00 75.94 70 GLU A O 1
ATOM 562 N N . CYS A 1 71 ? 17.975 -1.484 -11.689 1.00 70.56 71 CYS A N 1
ATOM 563 C CA . CYS A 1 71 ? 17.681 -2.209 -10.462 1.00 70.56 71 CYS A CA 1
ATOM 564 C C . CYS A 1 71 ? 16.898 -1.339 -9.490 1.00 70.56 71 CYS A C 1
ATOM 566 O O . CYS A 1 71 ? 17.211 -0.172 -9.268 1.00 70.56 71 CYS A O 1
ATOM 568 N N . VAL A 1 72 ? 15.913 -1.952 -8.839 1.00 70.38 72 VAL A N 1
ATOM 569 C CA . VAL A 1 72 ? 15.218 -1.330 -7.718 1.00 70.38 72 VAL A CA 1
ATOM 570 C C . VAL A 1 72 ? 16.118 -1.415 -6.492 1.00 70.38 72 VAL A C 1
ATOM 572 O O . VAL A 1 72 ? 16.408 -2.507 -6.001 1.00 70.38 72 VAL A O 1
ATOM 575 N N . HIS A 1 73 ? 16.553 -0.268 -5.980 1.00 64.75 73 HIS A N 1
ATOM 576 C CA . HIS A 1 73 ? 17.194 -0.204 -4.674 1.00 64.75 73 HIS A CA 1
ATOM 577 C C . HIS A 1 73 ? 16.150 -0.030 -3.577 1.00 64.75 73 HIS A C 1
ATOM 579 O O . HIS A 1 73 ? 15.299 0.853 -3.630 1.00 64.75 73 HIS A O 1
ATOM 585 N N . ASN A 1 74 ? 16.230 -0.890 -2.562 1.00 60.94 74 ASN A N 1
ATOM 586 C CA . ASN A 1 74 ? 15.472 -0.732 -1.329 1.00 60.94 74 ASN A CA 1
ATOM 587 C C . ASN A 1 74 ? 16.260 0.177 -0.383 1.00 60.94 74 ASN A C 1
ATOM 589 O O . ASN A 1 74 ? 16.782 -0.269 0.642 1.00 60.94 74 ASN A O 1
ATOM 593 N N . ASP A 1 75 ? 16.416 1.441 -0.771 1.00 62.88 75 ASP A N 1
ATOM 594 C CA . ASP A 1 75 ? 16.936 2.431 0.158 1.00 62.88 75 ASP A CA 1
ATOM 595 C C . ASP A 1 75 ? 15.931 2.591 1.303 1.00 62.88 75 ASP A C 1
ATOM 597 O O . ASP A 1 75 ? 14.720 2.669 1.095 1.00 62.88 75 ASP A O 1
ATOM 601 N N . ARG A 1 76 ? 16.423 2.665 2.546 1.00 69.12 76 ARG A N 1
ATOM 602 C CA . ARG A 1 76 ? 15.543 2.832 3.722 1.00 69.12 76 ARG A CA 1
ATOM 603 C C . ARG A 1 76 ? 14.760 4.150 3.693 1.00 69.12 76 ARG A C 1
ATOM 605 O O . ARG A 1 76 ? 13.816 4.320 4.463 1.00 69.12 76 ARG A O 1
ATOM 612 N N . SER A 1 77 ? 15.173 5.092 2.845 1.00 81.88 77 SER A N 1
ATOM 613 C CA . SER A 1 77 ? 14.559 6.409 2.714 1.00 81.88 77 SER A CA 1
ATOM 614 C C . SER A 1 77 ? 13.552 6.443 1.562 1.00 81.88 77 SER A C 1
ATOM 616 O O . SER A 1 77 ? 13.851 5.936 0.485 1.00 81.88 77 SER A O 1
ATOM 618 N N . PRO A 1 78 ? 12.389 7.087 1.740 1.00 86.75 78 PRO A N 1
ATOM 619 C CA . PRO A 1 78 ? 11.439 7.288 0.653 1.00 86.75 78 PRO A CA 1
ATOM 620 C C . PRO A 1 78 ? 12.009 8.241 -0.411 1.00 86.75 78 PRO A C 1
ATOM 622 O O . PRO A 1 78 ? 12.669 9.230 -0.087 1.00 86.75 78 PRO A O 1
ATOM 625 N N . VAL A 1 79 ? 11.699 7.964 -1.679 1.00 85.94 79 VAL A N 1
ATOM 626 C CA . VAL A 1 79 ? 11.987 8.835 -2.836 1.00 85.94 79 VAL A CA 1
ATOM 627 C C . VAL A 1 79 ? 11.058 10.055 -2.829 1.00 85.94 79 VAL A C 1
ATOM 629 O O . VAL A 1 79 ? 11.446 11.158 -3.207 1.00 85.94 79 VAL A O 1
ATOM 632 N N . PHE A 1 80 ? 9.830 9.871 -2.341 1.00 87.88 80 PHE A N 1
ATOM 633 C CA . PHE A 1 80 ? 8.864 10.944 -2.130 1.00 87.88 80 PHE A CA 1
ATOM 634 C C . PHE A 1 80 ? 8.131 10.742 -0.810 1.00 87.88 80 PHE A C 1
ATOM 636 O O . PHE A 1 80 ? 7.698 9.630 -0.498 1.00 87.88 80 PHE A O 1
ATOM 643 N N . SER A 1 81 ? 7.949 11.815 -0.049 1.00 91.25 81 SER A N 1
ATOM 644 C CA . SER A 1 81 ? 7.129 11.785 1.156 1.00 91.25 81 SER A CA 1
ATOM 645 C C . SER A 1 81 ? 6.280 13.033 1.297 1.00 91.25 81 SER A C 1
ATOM 647 O O . SER A 1 81 ? 6.759 14.147 1.087 1.00 91.25 81 SER A O 1
ATOM 649 N N . VAL A 1 82 ? 5.048 12.825 1.740 1.00 93.12 82 VAL A N 1
ATOM 650 C CA . VAL A 1 82 ? 4.105 13.866 2.134 1.00 93.12 82 VAL A CA 1
ATOM 651 C C . VAL A 1 82 ? 3.485 13.492 3.472 1.00 93.12 82 VAL A C 1
ATOM 653 O O . VAL A 1 82 ? 3.149 12.332 3.699 1.00 93.12 82 VAL A O 1
ATOM 656 N N . SER A 1 83 ? 3.316 14.468 4.360 1.00 93.12 83 SER A N 1
ATOM 657 C CA . SER A 1 83 ? 2.612 14.274 5.626 1.00 93.12 83 SER A CA 1
ATOM 658 C C . SER A 1 83 ? 1.803 15.507 6.009 1.00 93.12 83 SER A C 1
ATOM 660 O O . SER A 1 83 ? 2.262 16.632 5.818 1.00 93.12 83 SER A O 1
ATOM 662 N N . ASN A 1 84 ? 0.627 15.281 6.590 1.00 92.50 84 ASN A N 1
ATOM 663 C CA . ASN A 1 84 ? -0.247 16.289 7.198 1.00 92.50 84 ASN A CA 1
ATOM 664 C C . ASN A 1 84 ? -0.970 15.692 8.427 1.00 92.50 84 ASN A C 1
ATOM 666 O O . ASN A 1 84 ? -0.626 14.594 8.873 1.00 92.50 84 ASN A O 1
ATOM 670 N N . GLU A 1 85 ? -1.959 16.389 8.999 1.00 93.50 85 GLU A N 1
ATOM 671 C CA . GLU A 1 85 ? -2.695 15.896 10.173 1.00 93.50 85 GLU A CA 1
ATOM 672 C C . GLU A 1 85 ? -3.651 14.723 9.891 1.00 93.50 85 GLU A C 1
ATOM 674 O O . GLU A 1 85 ? -4.096 14.056 10.829 1.00 93.50 85 GLU A O 1
ATOM 679 N N . ILE A 1 86 ? -3.979 14.456 8.627 1.00 93.69 86 ILE A N 1
ATOM 680 C CA . ILE A 1 86 ? -4.888 13.385 8.201 1.00 93.69 86 ILE A CA 1
ATOM 681 C C . ILE A 1 86 ? -4.099 12.112 7.903 1.00 93.69 86 ILE A C 1
ATOM 683 O O . ILE A 1 86 ? -4.447 11.038 8.392 1.00 93.69 86 ILE A O 1
ATOM 687 N N . LEU A 1 87 ? -3.055 12.222 7.086 1.00 95.31 87 LEU A N 1
ATOM 688 C CA . LEU A 1 87 ? -2.309 11.082 6.580 1.00 95.31 87 LEU A CA 1
ATOM 689 C C . LEU A 1 87 ? -0.851 11.416 6.255 1.00 95.31 87 LEU A C 1
ATOM 691 O O . LEU A 1 87 ? -0.479 12.565 6.000 1.00 95.31 87 LEU A O 1
ATOM 695 N N . SER A 1 88 ? -0.048 10.361 6.178 1.00 96.00 88 SER A N 1
ATOM 696 C CA . SER A 1 88 ? 1.318 10.378 5.660 1.00 96.00 88 SER A CA 1
ATOM 697 C C . SER A 1 88 ? 1.454 9.361 4.528 1.00 96.00 88 SER A C 1
ATOM 699 O O . SER A 1 88 ? 0.990 8.226 4.643 1.00 96.00 88 SER A O 1
ATOM 701 N N . ILE A 1 89 ? 2.107 9.743 3.434 1.00 94.88 89 ILE A N 1
ATOM 702 C CA . ILE A 1 89 ? 2.421 8.865 2.302 1.00 94.88 89 ILE A CA 1
ATOM 703 C C . ILE A 1 89 ? 3.926 8.881 2.092 1.00 94.88 89 ILE A C 1
ATOM 705 O O . ILE A 1 89 ? 4.544 9.940 1.992 1.00 94.88 89 ILE A O 1
ATOM 709 N N . TYR A 1 90 ? 4.495 7.690 1.972 1.00 93.44 90 TYR A N 1
ATOM 710 C CA . TYR A 1 90 ? 5.903 7.455 1.697 1.00 93.44 90 TYR A CA 1
ATOM 711 C C . TYR A 1 90 ? 6.006 6.575 0.464 1.00 93.44 90 TYR A C 1
ATOM 713 O O . TYR A 1 90 ? 5.528 5.446 0.474 1.00 93.44 90 TYR A O 1
ATOM 721 N N . LYS A 1 91 ? 6.623 7.066 -0.604 1.00 91.31 91 LYS A N 1
ATOM 722 C CA . LYS A 1 91 ? 6.855 6.310 -1.831 1.00 91.31 91 LYS A CA 1
ATOM 723 C C . LYS A 1 91 ? 8.305 5.853 -1.859 1.00 91.31 91 LYS A C 1
ATOM 725 O O . LYS A 1 91 ? 9.208 6.686 -1.829 1.00 91.31 91 LYS A O 1
ATOM 730 N N . TYR A 1 92 ? 8.516 4.544 -1.913 1.00 88.75 92 TYR A N 1
ATOM 731 C CA . TYR A 1 92 ? 9.855 3.947 -1.943 1.00 88.75 92 TYR A CA 1
ATOM 732 C C . TYR A 1 92 ? 10.286 3.595 -3.364 1.00 88.75 92 TYR A C 1
ATOM 734 O O . TYR A 1 92 ? 11.465 3.670 -3.680 1.00 88.75 92 TYR A O 1
ATOM 742 N N . LEU A 1 93 ? 9.327 3.277 -4.237 1.00 86.25 93 LEU A N 1
ATOM 743 C CA . LEU A 1 93 ? 9.577 3.015 -5.648 1.00 86.25 93 LEU A CA 1
ATOM 744 C C . LEU A 1 93 ? 8.607 3.809 -6.516 1.00 86.25 93 LEU A C 1
ATOM 746 O O . LEU A 1 93 ? 7.400 3.849 -6.255 1.00 86.25 93 LEU A O 1
ATOM 750 N N . ASN A 1 94 ? 9.142 4.413 -7.572 1.00 86.06 94 ASN A N 1
ATOM 751 C CA . ASN A 1 94 ? 8.375 5.133 -8.571 1.00 86.06 94 ASN A CA 1
ATOM 752 C C . ASN A 1 94 ? 8.916 4.846 -9.972 1.00 86.06 94 ASN A C 1
ATOM 754 O O . ASN A 1 94 ? 9.930 5.414 -10.359 1.00 86.06 94 ASN A O 1
ATOM 758 N N . THR A 1 95 ? 8.225 4.000 -10.726 1.00 84.50 95 THR A N 1
ATOM 759 C CA . THR A 1 95 ? 8.501 3.746 -12.144 1.00 84.50 95 THR A CA 1
ATOM 760 C C . THR A 1 95 ? 7.259 4.095 -12.972 1.00 84.50 95 THR A C 1
ATOM 762 O O . THR A 1 95 ? 6.167 4.182 -12.403 1.00 84.50 95 THR A O 1
ATOM 765 N N . PRO A 1 96 ? 7.373 4.266 -14.301 1.00 84.19 96 PRO A N 1
ATOM 766 C CA . PRO A 1 96 ? 6.220 4.577 -15.147 1.00 84.19 96 PRO A CA 1
ATOM 767 C C . PRO A 1 96 ? 5.093 3.533 -15.112 1.00 84.19 96 PRO A C 1
ATOM 769 O O . PRO A 1 96 ? 3.940 3.886 -15.329 1.00 84.19 96 PRO A O 1
ATOM 772 N N . SER A 1 97 ? 5.411 2.260 -14.858 1.00 86.31 97 SER A N 1
ATOM 773 C CA . SER A 1 97 ? 4.443 1.152 -14.858 1.00 86.31 97 SER A CA 1
ATOM 774 C C . SER A 1 97 ? 4.063 0.658 -13.463 1.00 86.31 97 SER A C 1
ATOM 776 O O . SER A 1 97 ? 3.072 -0.056 -13.317 1.00 86.31 97 SER A O 1
ATOM 778 N N . PHE A 1 98 ? 4.847 0.995 -12.437 1.00 88.94 98 PHE A N 1
ATOM 779 C CA . PHE A 1 98 ? 4.639 0.500 -11.082 1.00 88.94 98 PHE A CA 1
ATOM 780 C C . PHE A 1 98 ? 5.162 1.465 -10.018 1.00 88.94 98 PHE A C 1
ATOM 782 O O . PHE A 1 98 ? 6.250 2.038 -10.119 1.00 88.94 98 PHE A O 1
ATOM 789 N N . ALA A 1 99 ? 4.406 1.575 -8.935 1.00 90.62 99 ALA A N 1
ATOM 790 C CA . ALA A 1 99 ? 4.743 2.368 -7.772 1.00 90.62 99 ALA A CA 1
ATOM 791 C C . ALA A 1 99 ? 4.399 1.595 -6.500 1.00 90.62 99 ALA A C 1
ATOM 793 O O . ALA 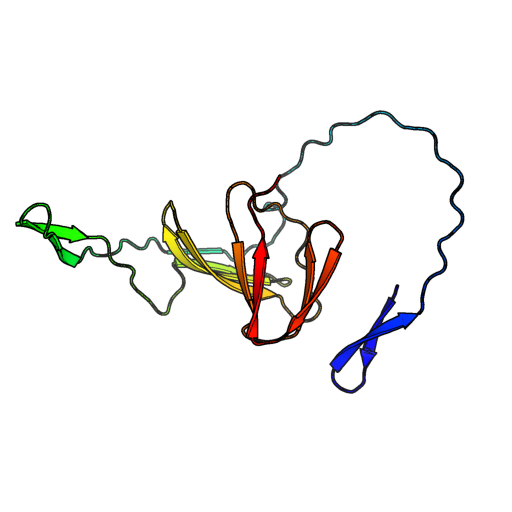A 1 99 ? 3.382 0.909 -6.441 1.00 90.62 99 ALA A O 1
ATOM 794 N N . THR A 1 100 ? 5.215 1.752 -5.459 1.00 92.75 100 THR A N 1
ATOM 795 C CA . THR A 1 100 ? 4.888 1.211 -4.136 1.00 92.75 100 THR A CA 1
ATOM 796 C C . THR A 1 100 ? 5.336 2.137 -3.015 1.00 92.75 100 THR A C 1
ATOM 798 O O . THR A 1 100 ? 6.255 2.955 -3.157 1.00 92.75 100 THR A O 1
ATOM 801 N N . GLY A 1 101 ? 4.638 2.029 -1.893 1.00 93.81 101 GLY A N 1
ATOM 802 C CA . GLY A 1 101 ? 4.767 2.935 -0.778 1.00 93.81 101 GLY A CA 1
ATOM 803 C C . GLY A 1 101 ? 4.063 2.449 0.477 1.00 93.81 101 GLY A C 1
ATOM 804 O O . GLY A 1 101 ? 3.461 1.379 0.521 1.00 93.81 101 GLY A O 1
ATOM 805 N N . LYS A 1 102 ? 4.132 3.289 1.502 1.00 94.81 102 LYS A N 1
ATOM 806 C CA . LYS A 1 102 ? 3.392 3.162 2.747 1.00 94.81 102 LYS A CA 1
ATOM 807 C C . LYS A 1 102 ? 2.436 4.339 2.868 1.00 94.81 102 LYS A C 1
ATOM 809 O O . LYS A 1 102 ? 2.850 5.485 2.704 1.00 94.81 102 LYS A O 1
ATOM 814 N N . LEU A 1 103 ? 1.185 4.046 3.194 1.00 96.12 103 LEU A N 1
ATOM 815 C CA . LEU A 1 103 ? 0.196 5.035 3.599 1.00 96.12 103 LEU A CA 1
ATOM 816 C C . LEU A 1 103 ? -0.095 4.836 5.085 1.00 96.12 103 LEU A C 1
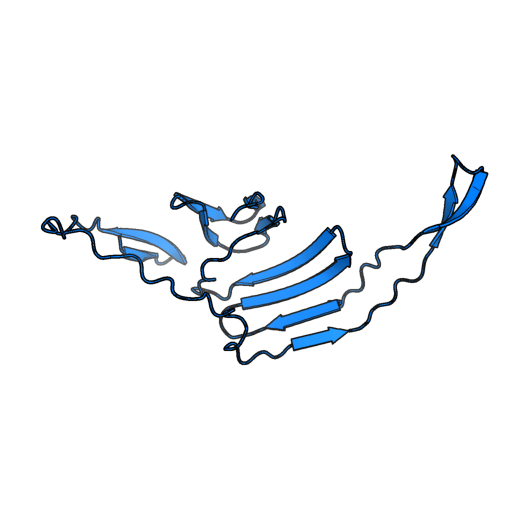ATOM 818 O O . LEU A 1 103 ? -0.297 3.710 5.535 1.00 96.12 103 LEU A O 1
ATOM 822 N N . ILE A 1 104 ? -0.088 5.926 5.841 1.00 96.69 104 ILE A N 1
ATOM 823 C CA . ILE A 1 104 ? -0.498 5.969 7.241 1.00 96.69 104 ILE A CA 1
ATOM 824 C C . ILE A 1 104 ? -1.690 6.908 7.305 1.00 96.69 104 ILE A C 1
ATOM 826 O O . ILE A 1 104 ? -1.551 8.091 7.013 1.00 96.69 104 ILE A O 1
ATOM 830 N N . LEU A 1 105 ? -2.852 6.378 7.664 1.00 96.56 105 LEU A N 1
ATOM 831 C CA . LEU A 1 105 ? -4.008 7.181 8.031 1.00 96.56 105 LEU A CA 1
ATOM 832 C C . LEU A 1 105 ? -3.933 7.399 9.541 1.00 96.56 105 LEU A C 1
ATOM 834 O O . LEU A 1 105 ? -3.835 6.430 10.296 1.00 96.56 105 LEU A O 1
ATOM 838 N N . ASN A 1 106 ? -3.915 8.654 9.984 1.00 95.62 106 ASN A N 1
ATOM 839 C CA . ASN A 1 106 ? -3.847 8.937 11.412 1.00 95.62 106 ASN A CA 1
ATOM 840 C C . ASN A 1 106 ? -5.120 8.430 12.115 1.00 95.62 106 ASN A C 1
ATOM 842 O O . ASN A 1 106 ? -6.180 8.338 11.488 1.00 95.62 106 ASN A O 1
ATOM 846 N N . PRO A 1 107 ? -5.050 8.114 13.420 1.00 94.69 107 PRO A N 1
ATOM 847 C CA . PRO A 1 107 ? -6.197 7.591 14.150 1.00 94.69 107 PRO A CA 1
ATOM 848 C C . PRO A 1 107 ? -7.433 8.482 14.006 1.00 94.69 107 PRO A C 1
ATOM 850 O O . PRO A 1 107 ? -7.351 9.701 14.171 1.00 94.69 107 PRO A O 1
ATOM 853 N N . LEU A 1 108 ? -8.580 7.855 13.727 1.00 92.56 108 LEU A N 1
ATOM 854 C CA . LEU A 1 108 ? -9.882 8.521 13.582 1.00 92.56 108 LEU A CA 1
ATOM 855 C C . LEU A 1 108 ? -9.926 9.583 12.468 1.00 92.56 108 LEU A C 1
ATOM 857 O O . LEU A 1 108 ? -10.784 10.468 12.486 1.00 92.56 108 LEU A O 1
ATOM 861 N N . LYS A 1 109 ? -9.000 9.521 11.507 1.00 96.19 109 LYS A N 1
ATOM 862 C CA . LYS A 1 109 ? -9.017 10.360 10.311 1.00 96.19 109 LYS A CA 1
ATOM 863 C C . LYS A 1 109 ? -9.607 9.603 9.137 1.00 96.19 109 LYS A C 1
ATOM 865 O O . LYS A 1 109 ? -9.525 8.384 9.059 1.00 96.19 109 LYS A O 1
ATOM 870 N N . GLU A 1 110 ? -10.186 10.361 8.218 1.00 94.88 110 GLU A N 1
ATOM 871 C CA . GLU A 1 110 ? -10.777 9.845 6.994 1.00 94.88 110 GLU A CA 1
ATOM 872 C C . GLU A 1 110 ? -10.005 10.394 5.800 1.00 94.88 110 GLU A C 1
ATOM 874 O O . GLU A 1 110 ? -9.711 11.589 5.719 1.00 94.88 110 GLU A O 1
ATOM 879 N N . LYS A 1 111 ? -9.678 9.508 4.861 1.00 92.50 111 LYS A N 1
ATOM 880 C CA . LYS A 1 111 ? -9.231 9.915 3.537 1.00 92.50 111 LYS A CA 1
ATOM 881 C C . LYS A 1 111 ? -10.471 10.069 2.652 1.00 92.50 111 LYS A C 1
ATOM 883 O O . LYS A 1 111 ? -11.173 9.091 2.429 1.00 92.50 111 LYS A O 1
ATOM 888 N N . GLY A 1 112 ? -10.689 11.272 2.121 1.00 89.38 112 GLY A N 1
ATOM 889 C CA . GLY A 1 112 ? -11.804 11.551 1.211 1.00 89.38 112 GLY A CA 1
ATOM 890 C C . GLY A 1 112 ? -11.761 10.746 -0.096 1.00 89.38 112 GLY A C 1
ATOM 891 O O . GLY A 1 112 ? -10.737 10.144 -0.454 1.00 89.38 112 GLY A O 1
ATOM 892 N N . TYR A 1 113 ? -12.887 10.773 -0.815 1.00 87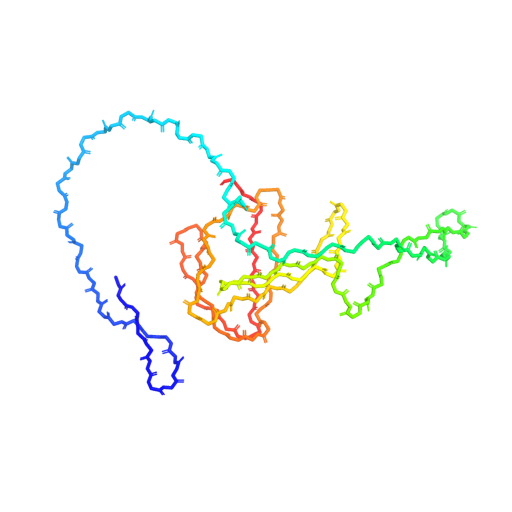.88 113 TYR A N 1
ATOM 893 C CA . TYR A 1 113 ? -13.099 10.048 -2.069 1.00 87.88 113 TYR A CA 1
ATOM 894 C C . TYR A 1 113 ? -12.032 10.362 -3.119 1.00 87.88 113 TYR A C 1
ATOM 896 O O . TYR A 1 113 ? -11.670 11.514 -3.352 1.00 87.88 113 TYR A O 1
ATOM 904 N N . GLN A 1 114 ? -11.548 9.319 -3.790 1.00 87.25 114 GLN A N 1
ATOM 905 C CA . GLN A 1 114 ? -10.600 9.449 -4.886 1.00 87.25 114 GLN A CA 1
ATOM 906 C C . GLN A 1 114 ? -10.818 8.338 -5.910 1.00 87.25 114 GLN A C 1
ATOM 908 O O . GLN A 1 114 ? -11.049 7.187 -5.548 1.00 87.25 114 GLN A O 1
ATOM 913 N N . TYR A 1 115 ? -10.683 8.687 -7.187 1.00 84.88 115 TYR A N 1
ATOM 914 C CA . TYR A 1 115 ? -10.724 7.734 -8.291 1.00 84.88 115 TYR A CA 1
ATOM 915 C C . TYR A 1 115 ? -9.346 7.123 -8.539 1.00 84.88 115 TYR A C 1
ATOM 917 O O . TYR A 1 115 ? -8.344 7.843 -8.587 1.00 84.88 115 TYR A O 1
ATOM 925 N N . SER A 1 116 ? -9.303 5.811 -8.764 1.00 84.88 116 SER A N 1
ATOM 926 C CA . SER A 1 116 ? -8.095 5.077 -9.168 1.00 84.88 116 SER A CA 1
ATOM 927 C C . SER A 1 116 ? -7.639 5.409 -10.593 1.00 84.88 116 SER A C 1
ATOM 929 O O . SER A 1 116 ? -6.495 5.139 -10.950 1.00 84.88 116 SER A O 1
ATOM 931 N N . HIS A 1 117 ? -8.499 6.047 -11.396 1.00 87.25 117 HIS A N 1
ATOM 932 C CA . HIS A 1 117 ? -8.236 6.383 -12.793 1.00 87.25 117 HIS A CA 1
ATOM 933 C C . HIS A 1 117 ? -7.888 5.121 -13.597 1.00 87.25 117 HIS A C 1
ATOM 935 O O . HIS A 1 117 ? -8.738 4.253 -13.788 1.00 87.25 117 HIS A O 1
ATOM 941 N N . THR A 1 118 ? -6.659 5.029 -14.097 1.00 91.19 118 THR A N 1
ATOM 942 C CA . THR A 1 118 ? -6.172 3.913 -14.913 1.00 91.19 118 THR A CA 1
ATOM 943 C C . THR A 1 118 ? -5.451 2.849 -14.097 1.00 91.19 118 THR A C 1
ATOM 945 O O . THR A 1 118 ? -5.180 1.772 -14.624 1.00 91.19 118 THR A O 1
ATOM 948 N N . ASP A 1 119 ? -5.147 3.132 -12.831 1.00 91.88 119 ASP A N 1
ATOM 949 C CA . ASP A 1 119 ? -4.295 2.279 -12.016 1.00 91.88 119 ASP A CA 1
ATOM 950 C C . ASP A 1 119 ? -5.120 1.258 -11.233 1.00 91.88 119 ASP A C 1
ATOM 952 O O . ASP A 1 119 ? -6.241 1.517 -10.797 1.00 91.88 119 ASP A O 1
ATOM 956 N N . THR A 1 120 ? -4.536 0.081 -11.017 1.00 94.88 120 THR A N 1
ATOM 957 C CA . THR A 1 120 ? -5.013 -0.840 -9.981 1.00 94.88 120 THR A CA 1
ATOM 958 C C . THR A 1 120 ? -4.233 -0.557 -8.710 1.00 94.88 120 THR A C 1
ATOM 960 O O . THR A 1 120 ? -3.007 -0.661 -8.701 1.00 94.88 120 THR A O 1
ATOM 963 N N . LEU A 1 121 ? -4.929 -0.219 -7.628 1.00 95.38 121 LEU A N 1
ATOM 964 C CA . LEU A 1 121 ? -4.298 0.020 -6.332 1.00 95.38 121 LEU A CA 1
ATOM 965 C C . LEU A 1 121 ? -4.445 -1.225 -5.471 1.00 95.38 121 LEU A C 1
ATOM 967 O O . LEU A 1 121 ? -5.558 -1.708 -5.300 1.00 95.38 121 LEU A O 1
ATOM 971 N N . VAL A 1 122 ? -3.350 -1.728 -4.909 1.00 96.88 122 VAL A N 1
ATOM 972 C CA . VAL A 1 122 ? -3.363 -2.887 -4.008 1.00 96.88 122 VAL A CA 1
ATOM 973 C C . VAL A 1 122 ? -2.859 -2.448 -2.643 1.00 96.88 122 VAL A C 1
ATOM 975 O O . VAL A 1 122 ? -1.796 -1.836 -2.535 1.00 96.88 122 VAL A O 1
ATOM 978 N N . PHE A 1 123 ? -3.616 -2.774 -1.602 1.00 97.06 123 PHE A N 1
ATOM 979 C CA . PHE A 1 123 ? -3.306 -2.418 -0.227 1.00 97.06 123 PHE A CA 1
ATOM 980 C C . PHE A 1 123 ? -3.239 -3.663 0.649 1.00 97.06 123 PHE A C 1
ATOM 982 O O . PHE A 1 123 ? -4.044 -4.586 0.528 1.00 97.06 123 PHE A O 1
ATOM 989 N N . HIS A 1 124 ? -2.281 -3.639 1.567 1.00 97.81 124 HIS A N 1
ATOM 990 C CA . HIS A 1 124 ? -2.143 -4.577 2.669 1.00 97.81 124 HIS A CA 1
ATOM 991 C C . HIS A 1 124 ? -2.258 -3.792 3.975 1.00 97.81 124 HIS A C 1
ATOM 993 O O . HIS A 1 124 ? -1.544 -2.799 4.158 1.00 97.81 124 HIS A O 1
ATOM 999 N N . ILE A 1 125 ? -3.128 -4.233 4.882 1.00 97.75 125 ILE A N 1
ATOM 1000 C CA . ILE A 1 125 ? -3.270 -3.615 6.201 1.00 97.75 125 ILE A CA 1
ATOM 1001 C C . ILE A 1 125 ? -2.196 -4.184 7.118 1.00 97.75 125 ILE A C 1
ATOM 1003 O O . ILE A 1 125 ? -2.316 -5.288 7.641 1.00 97.75 125 ILE A O 1
ATOM 1007 N N . GLY A 1 126 ? -1.117 -3.420 7.280 1.00 96.56 126 GLY A N 1
ATOM 1008 C CA . GLY A 1 126 ? -0.012 -3.819 8.148 1.00 96.56 126 GLY A CA 1
ATOM 1009 C C . GLY A 1 126 ? -0.287 -3.625 9.641 1.00 96.56 126 GLY A C 1
ATOM 1010 O O . GLY A 1 126 ? 0.298 -4.350 10.438 1.00 96.56 126 GLY A O 1
ATOM 1011 N N . TYR A 1 127 ? -1.098 -2.628 10.008 1.00 96.31 127 TYR A N 1
ATOM 1012 C CA . TYR A 1 127 ? -1.457 -2.330 11.397 1.00 96.31 127 TYR A CA 1
ATOM 1013 C C . TYR A 1 127 ? -2.727 -1.462 11.480 1.00 96.31 127 TYR A C 1
ATOM 1015 O O . TYR A 1 127 ? -2.810 -0.437 10.794 1.00 96.31 127 TYR A O 1
ATOM 1023 N N . GLY A 1 128 ? -3.641 -1.812 12.382 1.00 95.94 128 GLY A N 1
ATOM 1024 C CA . GLY A 1 128 ? -4.871 -1.100 12.700 1.00 95.94 128 GLY A CA 1
ATOM 1025 C C . GLY A 1 128 ? -6.142 -1.686 12.075 1.00 95.94 128 GLY A C 1
ATOM 1026 O O . GLY A 1 128 ? -6.186 -2.781 11.517 1.00 95.94 128 GLY A O 1
ATOM 1027 N N . GLU A 1 129 ? -7.211 -0.907 12.185 1.00 96.62 129 GLU A N 1
ATOM 1028 C CA . GLU A 1 129 ? -8.534 -1.232 11.657 1.00 96.62 129 GLU A CA 1
ATOM 1029 C C . GLU A 1 129 ? -8.943 -0.152 10.654 1.00 96.62 129 GLU A C 1
ATOM 1031 O O . GLU A 1 129 ? -8.704 1.039 10.873 1.00 96.62 129 GLU A O 1
ATOM 1036 N N . LEU A 1 130 ? -9.558 -0.560 9.546 1.00 96.44 130 LEU A N 1
ATOM 1037 C CA . LEU A 1 130 ? -9.957 0.324 8.460 1.00 96.44 130 LEU A CA 1
ATOM 1038 C C . LEU A 1 130 ? -11.396 0.032 8.042 1.00 96.44 130 LEU A C 1
ATOM 1040 O O . LEU A 1 130 ? -11.737 -1.095 7.684 1.00 96.44 130 LEU A O 1
ATOM 1044 N N . LEU A 1 131 ? -12.222 1.076 8.008 1.00 96.62 131 LEU A N 1
ATOM 1045 C CA . LEU A 1 131 ? -13.504 1.043 7.315 1.00 96.62 131 LEU A CA 1
ATOM 1046 C C . LEU A 1 131 ? -13.303 1.570 5.890 1.00 96.62 131 LEU A C 1
ATOM 1048 O O . LEU A 1 131 ? -13.153 2.772 5.678 1.00 96.62 131 LEU A O 1
ATOM 1052 N N . LEU A 1 132 ? -13.271 0.666 4.917 1.00 95.25 132 LEU A N 1
ATOM 1053 C CA . LEU A 1 132 ? -13.136 0.988 3.500 1.00 95.25 132 LEU A CA 1
ATOM 1054 C C . LEU A 1 132 ? -14.518 1.157 2.869 1.00 95.25 132 LEU A C 1
ATOM 1056 O O . LEU A 1 132 ? -15.369 0.285 3.020 1.00 95.25 132 LEU A O 1
ATOM 1060 N N . MET A 1 133 ? -14.708 2.223 2.092 1.00 94.50 133 MET A N 1
ATOM 1061 C CA . MET A 1 133 ? -15.866 2.377 1.212 1.00 94.50 133 MET A CA 1
ATOM 1062 C C . MET A 1 133 ? -15.442 2.210 -0.250 1.00 94.50 133 MET A C 1
ATOM 1064 O O . MET A 1 133 ? -14.577 2.938 -0.735 1.00 94.50 133 MET A O 1
ATOM 1068 N N . LEU A 1 134 ? -16.057 1.259 -0.952 1.00 91.31 134 LEU A N 1
ATOM 1069 C CA . LEU A 1 134 ? -15.825 0.983 -2.369 1.00 91.31 134 LEU A CA 1
ATOM 1070 C C . LEU A 1 134 ? -17.177 0.810 -3.074 1.00 91.31 134 LEU A C 1
ATOM 1072 O O . LEU A 1 134 ? -17.936 -0.086 -2.718 1.00 91.31 134 LEU A O 1
ATOM 1076 N N . TYR A 1 135 ? -17.481 1.664 -4.058 1.00 86.31 135 TYR A N 1
ATOM 1077 C CA . TYR A 1 135 ? -18.767 1.679 -4.783 1.00 86.31 135 TYR A CA 1
ATOM 1078 C C . TYR A 1 135 ? -19.997 1.628 -3.854 1.00 86.31 135 TYR A C 1
ATOM 1080 O O . TYR A 1 135 ? -20.869 0.775 -4.010 1.00 86.31 135 TYR A O 1
ATOM 1088 N N . ASP A 1 136 ? -20.031 2.516 -2.854 1.00 86.31 136 ASP A N 1
ATOM 1089 C CA . ASP A 1 136 ? -21.081 2.613 -1.823 1.00 86.31 136 ASP A CA 1
ATOM 1090 C C . ASP A 1 136 ? -21.242 1.375 -0.919 1.00 86.31 136 ASP A C 1
ATOM 1092 O O . ASP A 1 136 ? -22.175 1.294 -0.117 1.00 86.31 136 ASP A O 1
ATOM 1096 N N . GLN A 1 137 ? -20.319 0.413 -0.998 1.00 92.50 137 GLN A N 1
ATOM 1097 C CA . GLN A 1 137 ? -20.250 -0.725 -0.090 1.00 92.50 137 GLN A CA 1
ATOM 1098 C C . GLN A 1 137 ? -19.147 -0.524 0.943 1.00 92.50 137 GLN A C 1
ATOM 1100 O O . GLN A 1 137 ? -18.029 -0.127 0.609 1.00 92.50 137 GLN A O 1
ATOM 1105 N N . SER A 1 138 ? -19.468 -0.828 2.199 1.00 95.06 138 SER A N 1
ATOM 1106 C CA . SER A 1 138 ? -18.540 -0.697 3.320 1.00 95.06 138 SER A CA 1
ATOM 1107 C C . SER A 1 138 ? -17.948 -2.044 3.710 1.00 95.06 138 SER A C 1
ATOM 1109 O O . SER A 1 138 ? -18.671 -3.023 3.897 1.00 95.06 138 SER A O 1
ATOM 1111 N N . TYR A 1 139 ? -16.637 -2.060 3.907 1.00 96.50 139 TYR A N 1
ATOM 1112 C CA . TYR A 1 139 ? -15.856 -3.222 4.300 1.00 96.50 139 TYR A CA 1
ATOM 1113 C C . TYR A 1 139 ? -15.064 -2.877 5.553 1.00 96.50 139 TYR A C 1
ATOM 1115 O O . TYR A 1 139 ? -14.315 -1.902 5.569 1.00 96.50 139 TYR A O 1
ATOM 1123 N N . TYR A 1 140 ? -15.234 -3.671 6.604 1.00 97.19 140 TYR A N 1
ATOM 1124 C CA . TYR A 1 140 ? -14.415 -3.561 7.803 1.00 97.19 140 TYR A CA 1
ATOM 1125 C C . TYR A 1 140 ? -13.228 -4.510 7.672 1.00 97.19 140 TYR A C 1
ATOM 1127 O O . TYR A 1 140 ? -13.416 -5.716 7.507 1.00 97.19 140 TYR A O 1
ATOM 1135 N N . LEU A 1 141 ? -12.024 -3.951 7.689 1.00 97.38 141 LEU A N 1
ATOM 1136 C CA . LEU A 1 141 ? -10.781 -4.660 7.426 1.00 97.38 141 LEU A CA 1
ATOM 1137 C C . LEU A 1 141 ? -9.804 -4.450 8.586 1.00 97.38 141 LEU A C 1
ATOM 1139 O O . LEU A 1 141 ? -9.730 -3.363 9.158 1.00 97.38 141 LEU A O 1
ATOM 1143 N N . THR A 1 142 ? -9.031 -5.481 8.903 1.00 97.62 142 THR A N 1
ATOM 1144 C CA . THR A 1 142 ? -8.062 -5.486 10.008 1.00 97.62 142 THR A CA 1
ATOM 1145 C C . THR A 1 142 ? -6.688 -5.960 9.533 1.00 97.62 142 THR A C 1
ATOM 1147 O O . THR A 1 142 ? -6.503 -6.309 8.364 1.00 97.62 142 THR A O 1
ATOM 1150 N N . ASP A 1 143 ? -5.727 -6.012 10.452 1.00 97.81 143 ASP A N 1
ATOM 1151 C CA . ASP A 1 143 ? -4.370 -6.515 10.222 1.00 97.81 143 ASP A CA 1
ATOM 1152 C C . ASP A 1 143 ? -4.320 -7.813 9.411 1.00 97.81 143 ASP A C 1
ATOM 1154 O O . ASP A 1 143 ? -5.050 -8.775 9.664 1.00 97.81 143 ASP A O 1
ATOM 1158 N N . GLY A 1 144 ? -3.437 -7.828 8.413 1.00 96.81 144 GLY A N 1
ATOM 1159 C CA . GLY A 1 144 ? -3.232 -8.951 7.503 1.00 96.81 144 GLY A CA 1
ATOM 1160 C C . GLY A 1 144 ? -4.263 -9.057 6.377 1.00 96.81 144 GLY A C 1
ATOM 1161 O O . GLY A 1 144 ? -4.093 -9.884 5.482 1.00 96.81 144 GLY A O 1
ATOM 1162 N N . ASN A 1 145 ? -5.324 -8.242 6.367 1.00 97.94 145 ASN A N 1
ATOM 1163 C CA . ASN A 1 145 ? -6.236 -8.184 5.227 1.00 97.94 145 ASN A CA 1
ATOM 1164 C C . ASN A 1 145 ? -5.591 -7.476 4.028 1.00 97.94 145 ASN A C 1
ATOM 1166 O O . ASN A 1 145 ? -4.777 -6.557 4.162 1.00 97.94 145 ASN A O 1
ATOM 1170 N N . TYR A 1 146 ? -6.026 -7.889 2.841 1.00 97.56 146 TYR A N 1
ATOM 1171 C CA . TYR A 1 146 ? -5.666 -7.283 1.567 1.00 97.56 146 TYR A CA 1
ATOM 1172 C C . TYR A 1 146 ? -6.932 -6.822 0.855 1.00 97.56 146 TYR A C 1
ATOM 1174 O O . TYR A 1 146 ? -7.964 -7.490 0.915 1.00 97.56 146 TYR A O 1
ATOM 1182 N N . PHE A 1 147 ? -6.840 -5.710 0.137 1.00 95.75 147 PHE A N 1
ATOM 1183 C CA . PHE A 1 147 ? -7.882 -5.269 -0.783 1.00 95.75 147 PHE A CA 1
ATOM 1184 C C . PHE A 1 147 ? -7.253 -4.603 -2.002 1.00 95.75 147 PHE A C 1
ATOM 1186 O O . PHE A 1 147 ? -6.099 -4.166 -1.966 1.00 95.75 147 PHE A O 1
ATOM 1193 N N . PHE A 1 148 ? -8.012 -4.516 -3.089 1.00 94.75 148 PHE A N 1
ATOM 1194 C CA . PHE A 1 148 ? -7.594 -3.770 -4.264 1.00 94.75 148 PHE A CA 1
ATOM 1195 C C . PHE A 1 148 ? -8.732 -2.911 -4.802 1.00 94.75 148 PHE A C 1
ATOM 1197 O O . PHE A 1 148 ? -9.908 -3.238 -4.653 1.00 94.75 148 PHE A O 1
ATOM 1204 N N . ILE A 1 149 ? -8.361 -1.802 -5.428 1.00 93.56 149 ILE A N 1
ATOM 1205 C CA . ILE A 1 149 ? -9.264 -0.899 -6.130 1.00 93.56 149 ILE A CA 1
ATOM 1206 C C . ILE A 1 149 ? -8.954 -1.069 -7.619 1.00 93.56 149 ILE A C 1
ATOM 1208 O O . ILE A 1 149 ? -7.830 -0.756 -8.028 1.00 93.56 149 ILE A O 1
ATOM 1212 N N . PRO A 1 150 ? -9.888 -1.602 -8.427 1.00 92.00 150 PRO A N 1
ATOM 1213 C CA . PRO A 1 150 ? -9.674 -1.738 -9.861 1.00 92.00 150 PRO A CA 1
ATOM 1214 C C . PRO A 1 150 ? -9.639 -0.358 -10.542 1.00 92.00 150 PRO A C 1
ATOM 1216 O O . PRO A 1 150 ? -10.082 0.634 -9.950 1.00 92.00 150 PRO A O 1
ATOM 1219 N N . PRO A 1 151 ? -9.159 -0.272 -11.793 1.00 90.88 151 PRO A N 1
ATOM 1220 C CA . PRO A 1 151 ? -9.249 0.951 -12.581 1.00 90.88 151 PRO A CA 1
ATOM 1221 C C . PRO A 1 151 ? -10.709 1.398 -12.706 1.00 90.88 151 PRO A C 1
ATOM 1223 O O . PRO A 1 151 ? -11.602 0.583 -12.953 1.00 90.88 151 PRO A O 1
ATOM 1226 N N . GLY A 1 152 ? -10.963 2.690 -12.529 1.00 82.81 152 GLY A N 1
ATOM 1227 C CA . GLY A 1 152 ? -12.316 3.226 -12.449 1.00 82.81 152 GLY A CA 1
ATOM 1228 C C . GLY A 1 152 ? -12.361 4.748 -12.545 1.00 82.81 152 GLY A C 1
ATOM 1229 O O . GLY A 1 152 ? -11.448 5.445 -12.092 1.00 82.81 152 GLY A O 1
ATOM 1230 N N . LYS A 1 153 ? -13.440 5.240 -13.161 1.00 58.59 153 LYS A N 1
ATOM 1231 C CA . LYS A 1 153 ? -13.795 6.660 -13.271 1.00 58.59 153 LYS A CA 1
ATOM 1232 C C . LYS A 1 153 ? -14.904 7.039 -12.309 1.00 58.59 153 LYS A C 1
ATOM 1234 O O . LYS A 1 153 ? -15.655 6.129 -11.894 1.00 58.59 153 LYS A O 1
#

Mean predicted aligned error: 14.91 Å

InterPro domains:
  IPR014710 RmlC-like jelly roll fold [G3DSA:2.60.120.10] (87-153)
  IPR025974 Mif2/CENP-C cupin domain [PF11699] (89-152)
  IPR028386 Centromere protein C/Mif2/cnp3 [PTHR16684] (13-152)

Foldseek 3Di:
DDWDADPVRDIDDDDDDDDDDDDDDDDDDDDPDDDDPPPPPFPKPKDAADDDAFFDFDQDPVVRDTDTHRDQDQDVAARIWIDDPAKIWGWRDDDPQDTDTDIDGPPPHDDDDDAPAQDKAKDAAQADWDFDADPNDTDIDGHGDIDIDHHDD

pLDDT: mean 77.82, std 19.32, range [36.28, 97.94]

Sequence (153 aa):
VYYKMNNSGGLVIDGIISPEQREPRKPKVKVVTKSVPEIENLHVNSTFKEHFPQPAIVFDKASNQQILQECVHNDRSPVFSVSNEILSIYKYLNTPSFATGKLILNPLKEKGYQYSHTDTLVFHIGYGELLLMLYDQSYYLTDGNYFFIPPGK

Radius of gyration: 21.99 Å; Cα contacts (8 Å, |Δi|>4): 202; chains: 1; bounding box: 67×38×53 Å

Nearest PDB structures (foldseek):
  7x85-assembly2_C  TM=8.565E-01  e=1.986E-06  Gallus gallus
  5fq0-assembly1_A  TM=7.514E-01  e=1.837E+00  Halomonas sp.
  5fq0-assembly2_D  TM=7.424E-01  e=2.687E+00  Halomonas sp.
  5fpz-assembly1_A-2  TM=7.136E-01  e=4.882E+00  Yersinia enterocolitica subsp. enterocolitica 8081
  5fpx-assembly1_A  TM=7.551E-01  e=6.405E+00  Yersinia enterocolitica subsp. enterocolitica 8081

Organism: NCBI:txid129469